Protein AF-A0A1Y1KPM8-F1 (afdb_monomer_lite)

Radius of gyration: 23.22 Å; chains: 1; bounding box: 54×60×50 Å

Foldseek 3Di:
DCCVPPVCVVVVVVVVLADPFDKDAPDADPPGPDDDDDGPDDDPRIDTDPDPVSVVVVVLVVVVVVQVVCVVVPDDDPDPDPPPPPPPDDPDDDDDPPDDDDPDDPDPPPPPPPPDDPDD

Organism: Photinus pyralis (NCBI:txid7054)

Structure (mmCIF, N/CA/C/O backbone):
data_AF-A0A1Y1KPM8-F1
#
_entry.id   AF-A0A1Y1KPM8-F1
#
loop_
_atom_site.group_PDB
_atom_site.id
_atom_site.type_symbol
_atom_site.label_atom_id
_atom_site.label_alt_id
_atom_site.label_comp_id
_atom_site.label_asym_id
_atom_site.label_entity_id
_atom_site.label_seq_id
_atom_site.pdbx_PDB_ins_code
_atom_site.Cartn_x
_atom_site.Cartn_y
_atom_site.Cartn_z
_atom_site.occupancy
_atom_site.B_iso_or_equiv
_atom_site.auth_seq_id
_atom_site.auth_comp_id
_atom_site.auth_asym_id
_atom_site.auth_atom_id
_atom_site.pdbx_PDB_model_num
ATOM 1 N N . VAL A 1 1 ? 7.559 4.311 -16.215 1.00 74.38 1 VAL A N 1
ATOM 2 C CA . VAL A 1 1 ? 8.687 5.283 -16.269 1.00 74.38 1 VAL A CA 1
ATOM 3 C C . VAL A 1 1 ? 10.036 4.584 -16.115 1.00 74.38 1 VAL A C 1
ATOM 5 O O . VAL A 1 1 ? 10.891 4.799 -16.959 1.00 74.38 1 VAL A O 1
ATOM 8 N N . PHE A 1 2 ? 10.221 3.709 -15.119 1.00 78.00 2 PHE A N 1
ATOM 9 C CA . PHE A 1 2 ? 11.509 3.037 -14.866 1.00 78.00 2 PHE A CA 1
ATOM 10 C C . PHE A 1 2 ? 11.822 1.824 -15.761 1.00 78.00 2 PHE A C 1
ATOM 12 O O . PHE A 1 2 ? 12.984 1.463 -15.903 1.00 78.00 2 PHE A O 1
ATOM 19 N N . GLU A 1 3 ? 10.826 1.251 -16.442 1.00 74.31 3 GLU A N 1
ATOM 20 C CA . GLU A 1 3 ? 11.0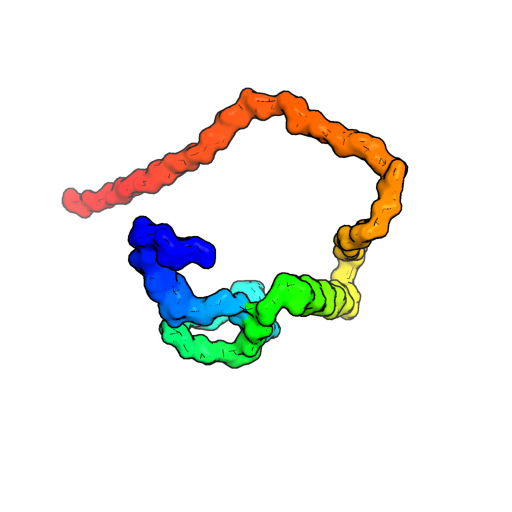24 0.163 -17.421 1.00 74.31 3 GLU A CA 1
ATOM 21 C C . GLU A 1 3 ? 11.924 0.553 -18.607 1.00 74.31 3 GLU A C 1
ATOM 23 O O . GLU A 1 3 ? 12.526 -0.302 -19.254 1.00 74.31 3 GLU A O 1
ATOM 28 N N . ALA A 1 4 ? 12.034 1.855 -18.892 1.00 81.88 4 ALA A N 1
ATOM 29 C CA . ALA A 1 4 ? 12.880 2.375 -19.960 1.00 81.88 4 ALA A CA 1
ATOM 30 C C . ALA A 1 4 ? 14.382 2.366 -19.608 1.00 81.88 4 ALA A C 1
ATOM 32 O O . ALA A 1 4 ? 15.207 2.571 -20.498 1.00 81.88 4 ALA A O 1
ATOM 33 N N . CYS A 1 5 ? 14.746 2.134 -18.340 1.00 87.88 5 CYS A N 1
ATOM 34 C CA . CYS A 1 5 ? 16.132 2.083 -17.878 1.00 87.88 5 CYS A CA 1
ATOM 35 C C . CYS A 1 5 ? 16.663 0.643 -17.952 1.00 87.88 5 CYS A C 1
ATOM 37 O O . CYS A 1 5 ? 16.256 -0.203 -17.148 1.00 87.88 5 CYS A O 1
ATOM 39 N N . PRO A 1 6 ? 17.575 0.325 -18.887 1.00 86.56 6 PRO A N 1
ATOM 40 C CA . PRO A 1 6 ? 18.027 -1.043 -19.090 1.00 86.56 6 PRO A CA 1
ATOM 41 C C . PRO A 1 6 ? 18.780 -1.633 -17.893 1.00 86.56 6 PRO A C 1
ATOM 43 O O . PRO A 1 6 ? 18.755 -2.852 -17.732 1.00 86.56 6 PRO A O 1
ATOM 46 N N . GLU A 1 7 ? 19.396 -0.792 -17.064 1.00 93.00 7 GLU A N 1
ATOM 47 C CA . GLU A 1 7 ? 20.129 -1.153 -15.847 1.00 93.00 7 GLU A CA 1
ATOM 48 C C . GLU A 1 7 ? 19.206 -1.656 -14.732 1.00 93.00 7 GLU A C 1
ATOM 50 O O . GLU A 1 7 ? 19.613 -2.489 -13.928 1.00 93.00 7 GLU A O 1
ATOM 55 N N . LEU A 1 8 ? 17.962 -1.170 -14.689 1.00 90.50 8 LEU A N 1
ATOM 56 C CA . LEU A 1 8 ? 17.002 -1.506 -13.634 1.00 90.50 8 LEU A CA 1
ATOM 57 C C . LEU A 1 8 ? 16.123 -2.709 -13.994 1.00 90.50 8 LEU A C 1
ATOM 59 O O . LEU A 1 8 ? 15.492 -3.283 -13.108 1.00 90.50 8 LEU A O 1
ATOM 63 N N . ARG A 1 9 ? 16.112 -3.129 -15.267 1.00 86.38 9 ARG A N 1
ATOM 64 C CA . ARG A 1 9 ? 15.282 -4.245 -15.755 1.00 86.38 9 ARG A CA 1
ATOM 65 C C . ARG A 1 9 ? 15.377 -5.515 -14.901 1.00 86.38 9 ARG A C 1
ATOM 67 O O . ARG A 1 9 ? 14.323 -5.977 -14.489 1.00 86.38 9 ARG A O 1
ATOM 74 N N . PRO A 1 10 ? 16.569 -6.021 -14.515 1.00 91.12 10 PRO A N 1
ATOM 75 C CA . PRO A 1 10 ? 16.645 -7.255 -13.729 1.00 91.12 10 PRO A CA 1
ATOM 76 C C . PRO A 1 10 ? 15.934 -7.168 -12.372 1.00 91.12 10 PRO A C 1
ATOM 78 O O . PRO A 1 10 ? 15.429 -8.168 -11.875 1.00 91.12 10 PRO A O 1
ATOM 81 N N . ALA A 1 11 ? 15.900 -5.981 -11.760 1.00 90.81 11 ALA A N 1
ATOM 82 C CA . ALA A 1 11 ? 15.200 -5.768 -10.499 1.00 90.81 11 ALA A CA 1
ATOM 83 C C . ALA A 1 11 ? 13.690 -5.593 -10.712 1.00 90.81 11 ALA A C 1
ATOM 85 O O . ALA A 1 11 ? 12.896 -6.150 -9.958 1.00 90.81 11 ALA A O 1
ATOM 86 N N . PHE A 1 12 ? 13.285 -4.846 -11.744 1.00 89.81 12 PHE A N 1
ATOM 87 C CA . PHE A 1 12 ? 11.870 -4.646 -12.058 1.00 89.81 12 PHE A CA 1
ATOM 88 C C . PHE A 1 12 ? 11.190 -5.925 -12.543 1.00 89.81 12 PHE A C 1
ATOM 90 O O . PHE A 1 12 ? 10.044 -6.142 -12.173 1.00 89.81 12 PHE A O 1
ATOM 97 N N . ASP A 1 13 ? 11.892 -6.801 -13.265 1.00 89.00 13 ASP A N 1
ATOM 98 C CA . ASP A 1 13 ? 11.365 -8.110 -13.663 1.00 89.00 13 ASP A CA 1
ATOM 99 C C . ASP A 1 13 ? 10.918 -8.911 -12.424 1.00 89.00 13 ASP A C 1
ATOM 101 O O . ASP A 1 13 ? 9.815 -9.446 -12.407 1.00 89.00 13 ASP A O 1
ATOM 105 N N . LEU A 1 14 ? 11.709 -8.893 -11.341 1.00 90.19 14 LEU A N 1
ATOM 106 C CA . LEU A 1 14 ? 11.365 -9.546 -10.068 1.00 90.19 14 LEU A CA 1
ATOM 107 C C . LEU A 1 14 ? 10.226 -8.845 -9.310 1.00 90.19 14 LEU A C 1
ATOM 109 O O . LEU A 1 14 ? 9.452 -9.495 -8.609 1.00 90.19 14 LEU A O 1
ATOM 113 N N . LEU A 1 15 ? 10.137 -7.515 -9.389 1.00 88.69 15 LEU A N 1
ATOM 114 C CA . LEU A 1 15 ? 9.073 -6.758 -8.720 1.00 88.69 15 LEU A CA 1
ATOM 115 C C . LEU A 1 15 ? 7.722 -6.945 -9.418 1.00 88.69 15 LEU A C 1
ATOM 117 O O . LEU A 1 15 ? 6.708 -7.057 -8.737 1.00 88.69 15 LEU A O 1
ATOM 121 N N . LEU A 1 16 ? 7.719 -7.020 -10.750 1.00 87.44 16 LEU A N 1
ATOM 122 C CA . LEU A 1 16 ? 6.522 -7.176 -11.579 1.00 87.44 16 LEU A CA 1
ATOM 123 C C . LEU A 1 16 ? 5.957 -8.607 -11.578 1.00 87.44 16 LEU A C 1
ATOM 125 O O . LEU A 1 16 ? 4.849 -8.823 -12.059 1.00 87.44 16 LEU A O 1
ATOM 129 N N . GLU A 1 17 ? 6.671 -9.585 -11.008 1.00 89.31 17 GLU A N 1
ATOM 130 C CA . GLU A 1 17 ? 6.100 -10.901 -10.672 1.00 89.31 17 GLU A CA 1
ATOM 131 C C . GLU A 1 17 ? 5.048 -10.821 -9.550 1.00 89.31 17 GLU A C 1
ATOM 133 O O . GLU A 1 17 ? 4.258 -11.753 -9.370 1.00 89.31 17 GLU A O 1
ATOM 138 N N . ARG A 1 18 ? 5.056 -9.727 -8.777 1.00 88.81 18 ARG A N 1
ATOM 139 C CA . ARG A 1 18 ? 4.123 -9.447 -7.682 1.00 88.81 18 ARG A CA 1
ATOM 140 C C . ARG A 1 18 ? 3.037 -8.470 -8.146 1.00 88.81 18 ARG A C 1
ATOM 142 O O . ARG A 1 18 ? 3.243 -7.754 -9.124 1.00 88.81 18 ARG A O 1
ATOM 149 N N . PRO A 1 19 ? 1.900 -8.394 -7.431 1.00 89.50 19 PRO A N 1
ATOM 150 C CA . PRO A 1 19 ? 0.904 -7.358 -7.673 1.00 89.50 19 PRO A CA 1
ATOM 151 C C . PRO A 1 19 ? 1.531 -5.957 -7.674 1.00 89.50 19 PRO A C 1
ATOM 153 O O . PRO A 1 19 ? 2.333 -5.621 -6.803 1.00 89.50 19 PRO A O 1
ATOM 156 N N . ASP A 1 20 ? 1.144 -5.140 -8.651 1.00 89.88 20 ASP A N 1
ATOM 157 C CA . ASP A 1 20 ? 1.615 -3.764 -8.852 1.00 89.88 20 ASP A CA 1
ATOM 158 C C . ASP A 1 20 ? 0.909 -2.743 -7.942 1.00 89.88 20 ASP A C 1
ATOM 160 O O . ASP A 1 20 ? 1.311 -1.579 -7.865 1.00 89.88 20 ASP A O 1
ATOM 164 N N . LYS A 1 21 ? -0.130 -3.189 -7.229 1.00 92.75 21 LYS A N 1
ATOM 165 C CA . LYS A 1 21 ? -0.894 -2.411 -6.254 1.00 92.75 21 LYS A CA 1
ATOM 166 C C . LYS A 1 21 ? -0.626 -2.875 -4.831 1.00 92.75 21 LYS A C 1
ATOM 168 O O . LYS A 1 21 ? -0.267 -4.023 -4.572 1.00 92.75 21 LYS A O 1
ATOM 173 N N . LEU A 1 22 ? -0.852 -1.964 -3.889 1.00 93.88 22 LEU A N 1
ATOM 174 C CA . LEU A 1 22 ? -0.741 -2.255 -2.468 1.00 93.88 22 LEU A CA 1
ATOM 175 C C . LEU A 1 22 ? -1.877 -3.196 -2.034 1.00 93.88 22 LEU A C 1
ATOM 177 O O . LEU A 1 22 ? -3.052 -2.836 -2.099 1.00 93.88 22 LEU A O 1
ATOM 181 N N . MET A 1 23 ? -1.499 -4.377 -1.548 1.00 92.12 23 MET A N 1
ATOM 182 C CA . MET A 1 23 ? -2.405 -5.369 -0.971 1.00 92.12 23 MET A CA 1
ATOM 183 C C . MET A 1 23 ? -2.345 -5.273 0.558 1.00 92.12 23 MET A C 1
ATOM 185 O O . MET A 1 23 ? -1.278 -5.458 1.148 1.00 92.12 23 MET A O 1
ATOM 189 N N . LEU A 1 24 ? -3.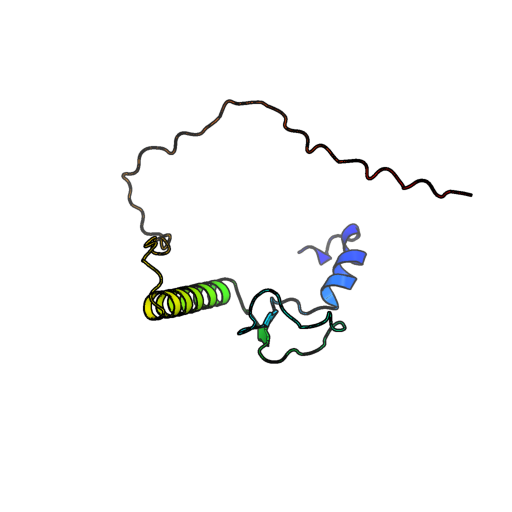466 -4.959 1.210 1.00 91.94 24 LEU A N 1
ATOM 190 C CA . LEU A 1 24 ? -3.552 -4.821 2.666 1.00 91.94 24 LEU A CA 1
ATOM 191 C C . LEU A 1 24 ? -4.408 -5.927 3.270 1.00 91.94 24 LEU A C 1
ATOM 193 O O . LEU A 1 24 ? -5.562 -6.096 2.895 1.00 91.94 24 LEU A O 1
ATOM 197 N N . VAL A 1 25 ? -3.866 -6.635 4.259 1.00 90.94 25 VAL A N 1
ATOM 198 C CA . VAL A 1 25 ? -4.643 -7.587 5.061 1.00 90.94 25 VAL A CA 1
ATOM 199 C C . VAL A 1 25 ? -5.241 -6.844 6.248 1.00 90.94 25 VAL A C 1
ATOM 201 O O . VAL A 1 25 ? -4.526 -6.252 7.058 1.00 90.94 25 VAL A O 1
ATOM 204 N N . THR A 1 26 ? -6.566 -6.840 6.329 1.00 88.75 26 THR A N 1
ATOM 205 C CA . THR A 1 26 ? -7.309 -6.090 7.347 1.00 88.75 26 THR A CA 1
ATOM 206 C C . THR A 1 26 ? -7.706 -6.998 8.515 1.00 88.75 26 THR A C 1
ATOM 208 O O . THR A 1 26 ? -7.957 -8.186 8.338 1.00 88.75 26 THR A O 1
ATOM 211 N N . GLY A 1 27 ? -7.743 -6.456 9.737 1.00 84.00 27 GLY A N 1
ATOM 212 C CA . GLY A 1 27 ? -8.208 -7.194 10.923 1.00 84.00 27 GLY A CA 1
ATOM 213 C C . GLY A 1 27 ? -7.160 -8.037 11.663 1.00 84.00 27 GLY A C 1
ATOM 214 O O . GLY A 1 27 ? -7.477 -8.575 12.723 1.00 84.00 27 GLY A O 1
ATOM 215 N N . GLU A 1 28 ? -5.916 -8.102 11.186 1.00 87.81 28 GLU A N 1
ATOM 216 C CA . GLU A 1 28 ? -4.820 -8.726 11.936 1.00 87.81 28 GLU A CA 1
ATOM 217 C C . GLU A 1 28 ? -4.336 -7.818 13.080 1.00 87.81 28 GLU A C 1
ATOM 219 O O . GLU A 1 28 ? -4.278 -6.590 12.961 1.00 87.81 28 GLU A O 1
ATOM 224 N N . MET A 1 29 ? -3.984 -8.430 14.212 1.00 86.31 29 MET A N 1
ATOM 225 C CA . MET A 1 29 ? -3.290 -7.744 15.300 1.00 86.31 29 MET A CA 1
ATOM 226 C C . MET A 1 29 ? -1.786 -7.909 15.117 1.00 86.31 29 MET A C 1
ATOM 228 O O . MET A 1 29 ? -1.315 -8.951 14.671 1.00 86.31 29 MET A O 1
ATOM 232 N N . TRP A 1 30 ? -1.030 -6.883 15.492 1.00 86.56 30 TRP A N 1
ATOM 233 C CA . TRP A 1 30 ? 0.420 -6.982 15.578 1.00 86.56 30 TRP A CA 1
ATOM 234 C C . TRP A 1 30 ? 0.835 -7.502 16.967 1.00 86.56 30 TRP A C 1
ATOM 236 O O . TRP A 1 30 ? 0.306 -6.999 17.96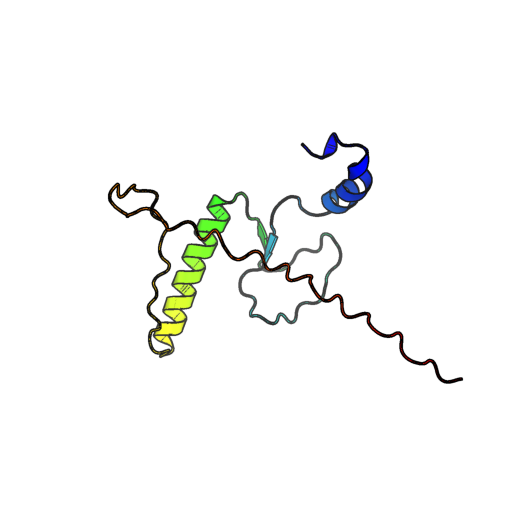3 1.00 86.56 30 TRP A O 1
ATOM 246 N N . PRO A 1 31 ? 1.798 -8.437 17.078 1.00 92.19 31 PRO A N 1
ATOM 247 C CA . PRO A 1 31 ? 2.468 -9.169 15.996 1.00 92.19 31 PRO A CA 1
ATOM 248 C C . PRO A 1 31 ? 1.548 -10.203 15.325 1.00 92.19 31 PRO A C 1
ATOM 250 O O . PRO A 1 31 ? 0.703 -10.796 15.990 1.00 92.19 31 PRO A O 1
ATOM 253 N N . THR A 1 32 ? 1.733 -10.429 14.019 1.00 89.25 32 THR A N 1
ATOM 254 C CA . THR A 1 32 ? 0.957 -11.432 13.264 1.00 89.25 32 THR A CA 1
ATOM 255 C C . THR A 1 32 ? 1.514 -12.845 13.469 1.00 89.25 32 THR A C 1
ATOM 257 O O . THR A 1 32 ? 2.718 -13.030 13.654 1.00 89.25 32 THR A O 1
ATOM 260 N N . GLU A 1 33 ? 0.640 -13.850 13.412 1.00 89.44 33 GLU A N 1
ATOM 261 C CA . GLU A 1 33 ? 1.003 -15.277 13.449 1.00 89.44 33 GLU A CA 1
ATOM 262 C C . GLU A 1 33 ? 1.135 -15.883 12.038 1.00 89.44 33 GLU A C 1
ATOM 264 O O . GLU A 1 33 ? 1.499 -17.052 11.882 1.00 89.44 33 GLU A O 1
ATOM 269 N N . ARG A 1 34 ? 0.833 -15.104 10.990 1.00 85.12 34 ARG A N 1
ATOM 270 C CA . ARG A 1 34 ? 0.818 -15.582 9.606 1.00 85.12 34 ARG A CA 1
ATOM 271 C C . ARG A 1 34 ? 2.245 -15.844 9.090 1.00 85.12 34 ARG A C 1
ATOM 273 O O . ARG A 1 34 ? 3.093 -14.955 9.177 1.00 85.12 34 ARG A O 1
ATOM 280 N N . PRO A 1 35 ? 2.528 -17.025 8.506 1.00 88.06 35 PRO A N 1
ATOM 281 C CA . PRO A 1 35 ? 3.828 -17.304 7.903 1.00 88.06 35 PRO A CA 1
ATOM 282 C C . PRO A 1 35 ? 4.020 -16.533 6.589 1.00 88.06 35 PRO A C 1
ATOM 284 O O . PRO A 1 35 ? 3.054 -16.138 5.933 1.00 88.06 35 PRO A O 1
ATOM 287 N N . ASN A 1 36 ? 5.277 -16.383 6.161 1.00 85.88 36 ASN A N 1
ATOM 288 C CA . ASN A 1 36 ? 5.582 -15.914 4.810 1.00 85.88 36 ASN A CA 1
ATOM 289 C C . ASN A 1 36 ? 5.063 -16.938 3.797 1.00 85.88 36 ASN A C 1
ATOM 291 O O . ASN A 1 36 ? 5.493 -18.092 3.797 1.00 85.88 36 ASN A O 1
ATOM 295 N N . LEU A 1 37 ? 4.128 -16.508 2.959 1.00 82.81 37 LEU A N 1
ATOM 296 C CA . LEU A 1 37 ? 3.545 -17.335 1.913 1.00 82.81 37 LEU A CA 1
ATOM 297 C C . LEU A 1 37 ? 4.316 -17.159 0.597 1.00 82.81 37 LEU A C 1
ATOM 299 O O . LEU A 1 37 ? 5.070 -16.199 0.425 1.00 82.81 37 LEU A O 1
ATOM 303 N N . GLU A 1 38 ? 4.118 -18.087 -0.338 1.00 77.88 38 GLU A N 1
ATOM 304 C CA . GLU A 1 38 ? 4.689 -17.982 -1.682 1.00 77.88 38 GLU A CA 1
ATOM 305 C C . GLU A 1 38 ? 4.096 -16.802 -2.467 1.00 77.88 38 GLU A C 1
ATOM 307 O O . GLU A 1 38 ? 2.993 -16.316 -2.187 1.00 77.88 38 GLU A O 1
ATOM 312 N N . VAL A 1 39 ? 4.848 -16.347 -3.470 1.00 68.44 39 VAL A N 1
ATOM 313 C CA . VAL A 1 39 ? 4.446 -15.262 -4.370 1.00 68.44 39 VAL A CA 1
ATOM 314 C C . VAL A 1 39 ? 3.113 -15.629 -5.039 1.00 68.44 39 VAL A C 1
ATOM 316 O O . VAL A 1 39 ? 2.981 -16.724 -5.580 1.00 68.44 39 VAL A O 1
ATOM 319 N N . ASN A 1 40 ? 2.135 -14.714 -5.004 1.00 69.62 40 ASN A N 1
ATOM 320 C CA . ASN A 1 40 ? 0.767 -14.867 -5.542 1.00 69.62 40 ASN A CA 1
ATOM 321 C C . ASN A 1 40 ? -0.202 -15.761 -4.745 1.00 69.62 40 ASN A C 1
ATOM 323 O O . ASN A 1 40 ? -1.243 -16.167 -5.263 1.00 69.62 40 ASN A O 1
ATOM 327 N N . SER A 1 41 ? 0.094 -16.052 -3.481 1.00 79.88 41 SER A N 1
ATOM 328 C CA . SER A 1 41 ? -0.891 -16.654 -2.577 1.00 79.88 41 SER A CA 1
ATOM 329 C C . SER A 1 41 ? -1.916 -15.617 -2.102 1.00 79.88 41 SER A C 1
ATOM 331 O O . SER A 1 41 ? -1.558 -14.536 -1.646 1.00 79.88 41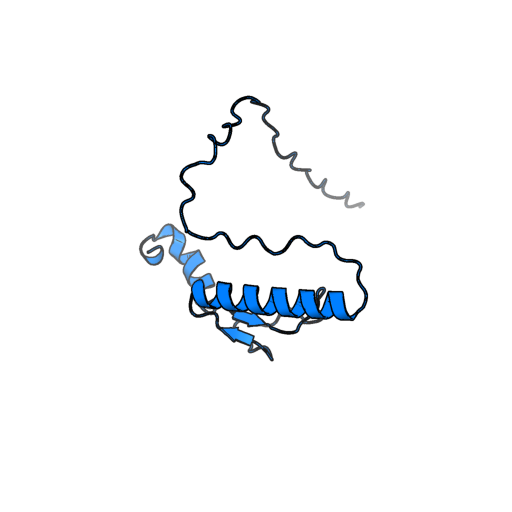 SER A O 1
ATOM 333 N N . THR A 1 42 ? -3.202 -15.952 -2.200 1.00 76.94 42 THR A N 1
ATOM 334 C CA . THR A 1 42 ? -4.292 -15.102 -1.703 1.00 76.94 42 THR A CA 1
ATOM 335 C C . THR A 1 42 ? -4.418 -15.238 -0.192 1.00 76.94 42 THR A C 1
ATOM 337 O O . THR A 1 42 ? -4.486 -16.364 0.315 1.00 76.94 42 THR A O 1
ATOM 340 N N . VAL A 1 43 ? -4.508 -14.116 0.519 1.00 83.75 43 VAL A N 1
ATOM 341 C CA . VAL A 1 43 ? -4.733 -14.093 1.971 1.00 83.75 43 VAL A CA 1
ATOM 342 C C . VAL A 1 43 ? -6.186 -13.722 2.260 1.00 83.75 43 VAL A C 1
ATOM 344 O O . VAL A 1 43 ? -6.786 -12.897 1.575 1.00 83.75 43 VAL A O 1
ATOM 347 N N . GLU A 1 44 ? -6.786 -14.351 3.267 1.00 83.12 44 GLU A N 1
ATOM 348 C CA . GLU A 1 44 ? -8.133 -13.981 3.701 1.00 83.12 44 GLU A CA 1
ATOM 349 C C . GLU A 1 44 ? -8.135 -12.557 4.281 1.00 83.12 44 GLU A C 1
ATOM 351 O O . GLU A 1 44 ? -7.258 -12.198 5.062 1.00 83.12 44 GLU A O 1
ATOM 356 N N . GLY A 1 45 ? -9.113 -11.734 3.892 1.00 83.75 45 GLY A N 1
ATOM 357 C CA . GLY A 1 45 ? -9.190 -10.335 4.334 1.00 83.75 45 GLY A CA 1
ATOM 358 C C . GLY A 1 45 ? -8.239 -9.379 3.603 1.00 83.75 45 GLY A C 1
ATOM 359 O O . GLY A 1 45 ? -8.036 -8.254 4.067 1.00 83.75 45 GLY A O 1
ATOM 360 N N . GLU A 1 46 ? -7.669 -9.817 2.479 1.00 88.69 46 GLU A N 1
ATOM 361 C CA . GLU A 1 46 ? -6.854 -8.997 1.587 1.00 88.69 46 GLU A CA 1
ATOM 362 C C . GLU A 1 46 ? -7.716 -8.001 0.789 1.00 88.69 46 GLU A C 1
ATOM 364 O O . GLU A 1 46 ? -8.698 -8.365 0.137 1.00 88.69 46 GLU A O 1
ATOM 369 N N . VAL A 1 47 ? -7.338 -6.724 0.844 1.00 91.19 47 VAL A N 1
ATOM 370 C CA . VAL A 1 47 ? -7.996 -5.602 0.171 1.00 91.19 47 VAL A CA 1
ATOM 371 C C . VAL A 1 47 ? -6.984 -4.891 -0.721 1.00 91.19 47 VAL A C 1
ATOM 373 O O . VAL A 1 47 ? -5.889 -4.537 -0.280 1.00 91.19 47 VAL A O 1
ATOM 376 N N . VAL A 1 48 ? -7.365 -4.663 -1.978 1.00 93.62 48 VAL A N 1
ATOM 377 C CA . VAL A 1 48 ? -6.544 -3.941 -2.956 1.00 93.62 48 VAL A CA 1
ATOM 378 C C . VAL A 1 48 ? -6.764 -2.440 -2.801 1.00 93.62 48 VAL A C 1
ATOM 380 O O . VAL A 1 48 ? -7.887 -1.949 -2.938 1.00 93.62 48 VAL A O 1
ATOM 383 N N . MET A 1 49 ? -5.688 -1.699 -2.560 1.00 94.94 49 MET A N 1
ATOM 384 C CA . MET A 1 49 ? -5.723 -0.240 -2.520 1.00 94.94 49 MET A CA 1
ATOM 385 C C . MET A 1 49 ? -5.470 0.316 -3.923 1.00 94.94 49 MET A C 1
ATOM 387 O O . MET A 1 49 ? -4.355 0.287 -4.438 1.00 94.94 49 MET A O 1
ATOM 391 N N . GLU A 1 50 ? -6.542 0.804 -4.549 1.00 93.69 50 GLU A N 1
ATOM 392 C CA . GLU A 1 50 ? -6.545 1.319 -5.926 1.00 93.69 50 GLU A CA 1
ATOM 393 C C . GLU A 1 50 ? -5.695 2.584 -6.117 1.00 93.69 50 GLU A C 1
ATOM 395 O O . GLU A 1 50 ? -5.058 2.757 -7.155 1.00 93.69 50 GLU A O 1
ATOM 400 N N . ASN A 1 51 ? -5.691 3.483 -5.133 1.00 94.31 51 ASN A N 1
ATOM 401 C CA . ASN A 1 51 ? -4.984 4.759 -5.177 1.00 94.31 51 ASN A CA 1
ATOM 402 C C . ASN A 1 51 ? -4.742 5.312 -3.759 1.00 94.31 51 ASN A C 1
ATOM 404 O O . ASN A 1 51 ? -5.221 4.768 -2.763 1.00 94.31 51 ASN A O 1
ATOM 408 N N . VAL A 1 52 ? -3.968 6.400 -3.671 1.00 94.81 52 VAL A N 1
ATOM 409 C CA . VAL A 1 52 ? -3.591 7.030 -2.391 1.00 94.81 52 VAL A CA 1
ATOM 410 C C . VAL A 1 52 ? -4.807 7.597 -1.657 1.00 94.81 52 VAL A C 1
ATOM 412 O O . VAL A 1 52 ? -4.865 7.529 -0.434 1.00 94.81 52 VAL A O 1
ATOM 415 N N . GLU A 1 53 ? -5.800 8.103 -2.389 1.00 95.62 53 GLU A N 1
ATOM 416 C CA . GLU A 1 53 ? -7.041 8.607 -1.797 1.00 95.62 53 GLU A CA 1
ATOM 417 C C . GLU A 1 53 ? -7.816 7.494 -1.079 1.00 95.62 53 GLU A C 1
ATOM 419 O O . GLU A 1 53 ? -8.191 7.663 0.081 1.00 95.62 53 GLU A O 1
ATOM 424 N N . HIS A 1 54 ? -7.978 6.329 -1.718 1.00 95.06 54 HIS A N 1
ATOM 425 C CA . HIS A 1 54 ? -8.608 5.165 -1.094 1.00 95.06 54 HIS A CA 1
ATOM 426 C C . HIS A 1 54 ? -7.845 4.726 0.166 1.00 95.06 54 HIS A C 1
ATOM 428 O O . HIS A 1 54 ? -8.458 4.467 1.201 1.00 95.06 54 HIS A O 1
ATOM 434 N N . LEU A 1 55 ? -6.508 4.722 0.121 1.00 95.19 55 LEU A N 1
ATOM 435 C CA . LEU A 1 55 ? -5.692 4.420 1.297 1.00 95.19 55 LEU A CA 1
ATOM 436 C C . LEU A 1 55 ? -5.909 5.437 2.431 1.00 95.19 55 LEU A C 1
ATOM 438 O O . LEU A 1 55 ? -6.040 5.043 3.588 1.00 95.19 55 LEU A O 1
ATOM 442 N N . GLY A 1 56 ? -5.968 6.731 2.109 1.00 94.56 56 GLY A N 1
ATOM 443 C CA . GLY A 1 56 ? -6.201 7.798 3.082 1.00 94.56 56 GLY A CA 1
ATOM 444 C C . GLY A 1 56 ? -7.564 7.680 3.765 1.00 94.56 56 GLY A C 1
ATOM 445 O O . GLY A 1 56 ? -7.634 7.711 4.994 1.00 94.56 56 GLY A O 1
ATOM 446 N N . GLN A 1 57 ? -8.627 7.464 2.983 1.00 94.56 57 GLN A N 1
ATOM 447 C CA . GLN A 1 57 ? -9.980 7.228 3.502 1.00 94.56 57 GLN A CA 1
ATOM 448 C C . GLN A 1 57 ? -10.004 6.016 4.440 1.00 94.56 57 GLN A C 1
ATOM 450 O O . GLN A 1 57 ? -10.472 6.120 5.574 1.00 94.56 57 GLN A O 1
ATOM 455 N N . TYR A 1 58 ? -9.404 4.900 4.015 1.00 93.75 58 TYR A N 1
ATOM 456 C CA . TYR A 1 58 ? -9.335 3.681 4.816 1.00 93.75 58 TYR A CA 1
ATOM 457 C C . TYR A 1 58 ? -8.602 3.894 6.151 1.00 93.75 58 TYR A C 1
ATOM 459 O O . TYR A 1 58 ? -9.095 3.502 7.210 1.00 93.75 58 TYR A O 1
ATOM 467 N N . VAL A 1 59 ? -7.432 4.541 6.135 1.00 93.69 59 VAL A N 1
ATOM 468 C CA . VAL A 1 59 ? -6.648 4.805 7.353 1.00 93.69 59 VAL A CA 1
ATOM 469 C C . VAL A 1 59 ? -7.395 5.740 8.302 1.00 93.69 59 VAL A C 1
ATOM 471 O O . VAL A 1 59 ? -7.398 5.497 9.511 1.00 93.69 59 VAL A O 1
ATOM 474 N N . PHE A 1 60 ? -8.052 6.776 7.780 1.00 94.38 60 PHE A N 1
ATOM 475 C CA . PHE A 1 60 ? -8.842 7.709 8.581 1.00 94.38 60 PHE A CA 1
ATOM 476 C C . PHE A 1 60 ? -10.002 7.002 9.295 1.00 94.38 60 PHE A C 1
ATOM 478 O O . PHE A 1 60 ? -10.117 7.079 10.522 1.00 94.38 60 PHE A O 1
ATOM 485 N N . GLU A 1 61 ? -10.817 6.249 8.555 1.00 93.31 61 GLU A N 1
ATOM 486 C CA . GLU A 1 61 ? -11.949 5.494 9.105 1.00 93.31 61 GLU A CA 1
ATOM 487 C C . GLU A 1 61 ? -11.499 4.466 10.152 1.00 93.31 61 GLU A C 1
ATOM 489 O O . GLU A 1 61 ? -12.072 4.379 11.245 1.00 93.31 61 GLU A O 1
ATOM 494 N N . MET A 1 62 ? -10.430 3.720 9.861 1.00 90.69 62 MET A N 1
ATOM 495 C CA . MET A 1 62 ? -9.892 2.717 10.778 1.00 90.69 62 MET A CA 1
ATOM 496 C C . MET A 1 62 ? -9.308 3.341 12.044 1.00 90.69 62 MET A C 1
ATOM 498 O O . MET A 1 62 ? -9.505 2.799 13.131 1.00 90.69 62 MET A O 1
ATOM 502 N N . THR A 1 6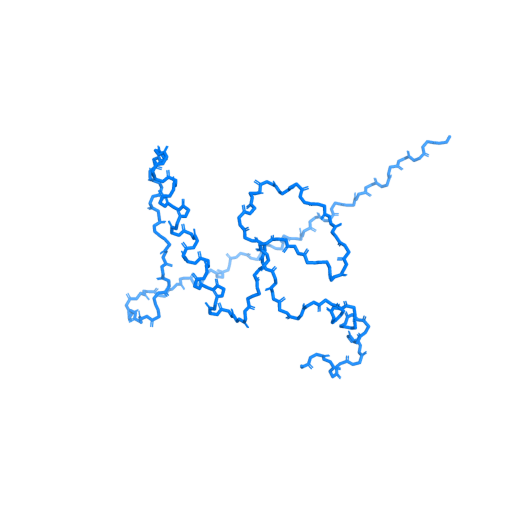3 ? -8.622 4.478 11.937 1.00 90.75 63 THR A N 1
ATOM 503 C CA . THR A 1 63 ? -8.037 5.172 13.093 1.00 90.75 63 THR A CA 1
ATOM 504 C C . THR A 1 63 ? -9.126 5.674 14.031 1.00 90.75 63 THR A C 1
ATOM 506 O O . THR A 1 63 ? -9.055 5.418 15.233 1.00 90.75 63 THR A O 1
ATOM 509 N N . ASN A 1 64 ? -10.175 6.295 13.489 1.00 91.94 64 ASN A N 1
ATOM 510 C CA . ASN A 1 64 ? -11.317 6.748 14.283 1.00 91.94 64 ASN A CA 1
ATOM 511 C C . ASN A 1 64 ? -12.019 5.569 14.963 1.00 91.94 64 ASN A C 1
ATOM 513 O O . ASN A 1 64 ? -12.233 5.588 16.174 1.00 91.94 64 ASN A O 1
ATOM 517 N N . THR A 1 65 ? -12.264 4.487 14.221 1.00 89.56 65 THR A N 1
ATOM 518 C CA . THR A 1 65 ? -12.868 3.264 14.769 1.00 89.56 65 THR A CA 1
ATOM 519 C C . THR A 1 65 ? -12.028 2.681 15.912 1.00 89.56 65 THR A C 1
ATOM 521 O O . THR A 1 65 ? -12.560 2.258 16.941 1.00 89.56 65 THR A O 1
ATOM 524 N N . ARG A 1 66 ? -10.696 2.654 15.772 1.00 87.00 66 ARG A N 1
ATOM 525 C CA . ARG A 1 66 ? -9.784 2.176 16.824 1.00 87.00 66 ARG A CA 1
ATOM 526 C C . ARG A 1 66 ? -9.757 3.108 18.033 1.00 87.00 66 ARG A C 1
ATOM 528 O O . ARG A 1 66 ? -9.715 2.614 19.160 1.00 87.00 66 ARG A O 1
ATOM 535 N N . LEU A 1 67 ? -9.813 4.419 17.816 1.00 89.25 67 LEU A N 1
ATOM 536 C CA . LEU A 1 67 ? -9.860 5.417 18.880 1.00 89.25 67 LEU A CA 1
ATOM 537 C C . LEU A 1 67 ? -11.141 5.273 19.711 1.00 89.25 67 LEU A C 1
ATOM 539 O O . LEU A 1 67 ? -11.071 5.210 20.938 1.00 89.25 67 LEU A O 1
ATOM 543 N N . GLU A 1 68 ? -12.293 5.123 19.058 1.00 88.94 68 GLU A N 1
ATOM 544 C CA . GLU A 1 68 ? -13.578 4.875 19.720 1.00 88.94 68 GLU A CA 1
ATOM 545 C C . GLU A 1 68 ? -13.560 3.577 20.538 1.00 88.94 68 GLU A C 1
ATOM 547 O O . GLU A 1 68 ? -13.985 3.558 21.694 1.00 88.94 68 GLU A O 1
ATOM 552 N N . GLN A 1 69 ? -13.010 2.490 19.982 1.00 86.50 69 GLN A N 1
ATOM 553 C CA . GLN A 1 69 ? -12.858 1.216 20.697 1.00 86.50 69 GLN A CA 1
ATOM 554 C C . GLN A 1 69 ? -11.981 1.346 21.948 1.00 86.50 69 GLN A C 1
ATOM 556 O O . GLN A 1 69 ? -12.264 0.717 22.972 1.00 86.50 69 GLN A O 1
ATOM 561 N N . LEU A 1 70 ? -10.917 2.148 21.875 1.00 86.56 70 LEU A N 1
ATOM 562 C CA . LEU A 1 70 ? -10.011 2.392 22.995 1.00 86.56 70 LEU A CA 1
ATOM 563 C C . LEU A 1 70 ? -10.689 3.223 24.093 1.00 86.56 70 LEU A C 1
ATOM 565 O O . LEU A 1 70 ? -10.613 2.862 25.269 1.00 86.56 70 LEU A O 1
ATOM 569 N N . GLN A 1 71 ? -11.408 4.281 23.706 1.00 85.00 71 GLN A N 1
ATOM 570 C CA . GLN A 1 71 ? -12.191 5.115 24.621 1.00 85.00 71 GLN A CA 1
ATOM 571 C C . GLN A 1 71 ? -13.293 4.299 25.312 1.00 85.00 71 GLN A C 1
ATOM 573 O O . GLN A 1 71 ? -13.446 4.363 26.531 1.00 85.00 71 GLN A O 1
ATOM 578 N N . ALA A 1 72 ? -14.004 3.450 24.564 1.00 83.38 72 ALA A N 1
ATOM 579 C CA . ALA A 1 72 ? -15.045 2.574 25.100 1.00 83.38 72 ALA A CA 1
ATOM 580 C C . ALA A 1 72 ? -14.509 1.526 26.095 1.00 83.38 72 ALA A C 1
ATOM 582 O O . ALA A 1 72 ? -15.235 1.099 26.993 1.00 83.38 72 ALA A O 1
ATOM 583 N N . ARG A 1 73 ? -13.237 1.116 25.971 1.00 77.81 73 ARG A N 1
ATOM 584 C CA . ARG A 1 73 ? -12.559 0.209 26.916 1.00 77.81 73 ARG A CA 1
ATOM 585 C C . ARG A 1 73 ? -11.999 0.902 28.166 1.00 77.81 73 ARG A C 1
ATOM 587 O O . ARG A 1 73 ? -11.418 0.216 29.003 1.00 77.81 73 ARG A O 1
ATOM 594 N N . GLY A 1 74 ? -12.203 2.211 28.329 1.00 62.56 74 GLY A N 1
ATOM 595 C CA . GLY A 1 74 ? -11.798 2.956 29.525 1.00 62.56 74 GLY A CA 1
ATOM 596 C C . GLY A 1 74 ? -10.335 3.404 29.530 1.00 62.56 74 GLY A C 1
ATOM 597 O O . GLY A 1 74 ? -9.790 3.653 30.603 1.00 62.56 74 GLY A O 1
ATOM 598 N N . GLY A 1 75 ? -9.689 3.496 28.362 1.00 59.53 75 GLY A N 1
ATOM 599 C CA . GLY A 1 75 ? -8.392 4.161 28.244 1.00 59.53 75 GLY A CA 1
ATOM 600 C C . GLY A 1 75 ? -8.556 5.663 28.466 1.00 59.53 75 GLY A C 1
ATOM 601 O O . GLY A 1 75 ? -9.278 6.317 27.715 1.00 59.53 75 GLY A O 1
ATOM 602 N N . GLU A 1 76 ? -7.919 6.201 29.506 1.00 51.66 76 GLU A N 1
ATOM 603 C CA . GLU A 1 76 ? -7.881 7.641 29.756 1.00 51.66 76 GLU A CA 1
ATOM 604 C C . GLU A 1 76 ? -7.334 8.376 28.525 1.00 51.66 76 GLU A C 1
ATOM 606 O O . GLU A 1 76 ? -6.324 8.009 27.925 1.00 51.66 76 GLU A O 1
ATOM 611 N N . SER A 1 77 ? -8.087 9.395 28.135 1.00 55.41 77 SER A N 1
ATOM 612 C CA . SER A 1 77 ? -7.969 10.159 26.905 1.00 55.41 77 SER A CA 1
ATOM 613 C C . SER A 1 77 ? -6.612 10.859 26.766 1.00 55.41 77 SER A C 1
ATOM 615 O O . SER A 1 77 ? -6.416 11.944 27.307 1.00 55.41 77 SER A O 1
ATOM 617 N N . ALA A 1 78 ? -5.703 10.301 25.964 1.00 49.47 78 ALA A N 1
ATOM 618 C CA . ALA A 1 78 ? -4.703 11.102 25.261 1.00 49.47 78 ALA A CA 1
ATOM 619 C C . ALA A 1 78 ? -5.370 11.678 24.001 1.00 49.47 78 ALA A C 1
ATOM 621 O O . ALA A 1 78 ? -5.208 11.178 22.893 1.00 49.47 78 ALA A O 1
ATOM 622 N N . THR A 1 79 ? -6.218 12.688 24.196 1.00 49.69 79 THR A N 1
ATOM 623 C CA . THR A 1 79 ? -6.816 13.486 23.120 1.00 49.69 79 THR A CA 1
ATOM 624 C C . THR A 1 79 ? -5.738 14.334 22.461 1.00 49.69 79 THR A C 1
ATOM 626 O O . THR A 1 79 ? -5.551 15.497 22.803 1.00 49.69 79 THR A O 1
ATOM 629 N N . THR A 1 80 ? -5.055 13.758 21.487 1.00 53.09 80 THR A N 1
ATOM 630 C CA . THR A 1 80 ? -4.708 14.478 20.268 1.00 53.09 80 THR A CA 1
ATOM 631 C C . THR A 1 80 ? -5.600 13.889 19.190 1.00 53.09 80 THR A C 1
ATOM 633 O O . THR A 1 80 ? -5.402 12.761 18.742 1.00 53.09 80 THR A O 1
ATOM 636 N N . ALA A 1 81 ? -6.667 14.616 18.845 1.00 56.31 81 ALA A N 1
ATOM 637 C CA . ALA A 1 81 ? -7.378 14.346 17.602 1.00 56.31 81 ALA A CA 1
ATOM 638 C C . ALA A 1 81 ? -6.332 14.304 16.474 1.00 56.31 81 ALA A C 1
ATOM 640 O O . ALA A 1 81 ? -5.386 15.095 16.534 1.00 56.31 81 ALA A O 1
ATOM 641 N N . PRO A 1 82 ? -6.442 13.396 15.490 1.00 52.81 82 PRO A N 1
ATOM 642 C CA . PRO A 1 82 ? -5.593 13.499 14.317 1.00 52.81 82 PRO A CA 1
ATOM 643 C C . PRO A 1 82 ? -5.825 14.894 13.734 1.00 52.81 82 PRO A C 1
ATOM 645 O O . PRO A 1 82 ? -6.953 15.217 13.360 1.00 52.81 82 PRO A O 1
ATOM 648 N N . GLU A 1 83 ? -4.793 15.740 13.745 1.00 48.78 83 GLU A N 1
ATOM 649 C CA . GLU A 1 83 ? -4.832 17.013 13.040 1.00 48.78 83 GLU A CA 1
ATOM 650 C C . GLU A 1 83 ? -5.035 16.668 11.570 1.00 48.78 83 GLU A C 1
ATOM 652 O O . GLU A 1 83 ? -4.134 16.203 10.872 1.00 48.78 83 GLU A O 1
ATOM 657 N N . THR A 1 84 ? -6.277 16.801 11.117 1.00 50.28 84 THR A N 1
ATOM 658 C CA . THR A 1 84 ? -6.582 16.852 9.702 1.00 50.28 84 THR A CA 1
ATOM 659 C C . THR A 1 84 ? -5.792 18.037 9.175 1.00 50.28 84 THR A C 1
ATOM 661 O O . THR A 1 84 ? -6.124 19.173 9.512 1.00 50.28 84 THR A O 1
ATOM 664 N N . ILE A 1 85 ? -4.733 17.783 8.403 1.00 53.53 85 ILE A N 1
ATOM 665 C CA . ILE A 1 85 ? -4.123 18.809 7.558 1.00 53.53 85 ILE A CA 1
ATOM 666 C C . ILE A 1 85 ? -5.249 19.286 6.643 1.00 53.53 85 ILE A C 1
ATOM 668 O O . ILE A 1 85 ? -5.622 18.618 5.682 1.00 53.53 85 ILE A O 1
ATOM 672 N N . SER A 1 86 ? -5.886 20.379 7.045 1.00 41.66 86 SER A N 1
ATOM 673 C CA . SER A 1 86 ? -6.916 21.046 6.275 1.00 41.66 86 SER A CA 1
ATOM 674 C C . SER A 1 86 ? -6.175 21.914 5.269 1.00 41.66 86 SER A C 1
ATOM 676 O O . SER A 1 86 ? -5.454 22.824 5.663 1.00 41.66 86 SER A O 1
ATOM 678 N N . GLU A 1 87 ? -6.331 21.632 3.976 1.00 46.09 87 GLU A N 1
ATOM 679 C CA . GLU A 1 87 ? -5.840 22.459 2.857 1.00 46.09 87 GLU A CA 1
ATOM 680 C C . GLU A 1 87 ? -6.624 23.784 2.725 1.00 46.09 87 GLU A C 1
ATOM 682 O O . GLU A 1 87 ? -6.886 24.270 1.631 1.00 46.09 87 GLU A O 1
ATOM 687 N N . GLU A 1 88 ? -7.027 24.391 3.837 1.00 38.28 88 GLU A N 1
ATOM 688 C CA . GLU A 1 88 ? -7.644 25.713 3.839 1.00 38.28 88 GLU A CA 1
ATOM 689 C C . GLU A 1 88 ? -6.637 26.661 4.481 1.00 38.28 88 GLU A C 1
ATOM 691 O O . GLU A 1 88 ? -6.373 26.601 5.680 1.00 38.28 88 GLU A O 1
ATOM 696 N N . ALA A 1 89 ? -6.013 27.461 3.620 1.00 49.09 89 ALA A N 1
ATOM 697 C CA . ALA A 1 89 ? -4.989 28.431 3.948 1.00 49.09 89 ALA A CA 1
ATOM 698 C C . ALA A 1 89 ? -5.432 29.361 5.086 1.00 49.09 89 ALA A C 1
ATOM 700 O O . ALA A 1 89 ? -6.367 30.145 4.918 1.00 49.09 89 ALA A O 1
ATOM 701 N N . ASP A 1 90 ? -4.711 29.313 6.205 1.00 35.88 90 ASP A N 1
ATOM 702 C CA . ASP A 1 90 ? -4.699 30.397 7.181 1.00 35.88 90 ASP A CA 1
ATOM 703 C C . ASP A 1 90 ? -3.447 31.243 6.899 1.00 35.88 90 ASP A C 1
ATOM 705 O O . ASP A 1 90 ? -2.311 30.815 7.105 1.00 35.88 90 ASP A O 1
ATOM 709 N N . GLU A 1 91 ? -3.653 32.425 6.316 1.00 45.53 91 GLU A N 1
ATOM 710 C CA . GLU A 1 91 ? -2.614 33.369 5.870 1.00 45.53 91 GLU A CA 1
ATOM 711 C C . GLU A 1 91 ? -1.901 34.106 7.027 1.00 45.53 91 GLU A C 1
ATOM 713 O O . GLU A 1 91 ? -1.300 35.153 6.802 1.00 45.53 91 GLU A O 1
ATOM 718 N N . ASP A 1 92 ? -1.924 33.589 8.259 1.00 46.75 92 ASP A N 1
ATOM 719 C CA . ASP A 1 92 ? -1.422 34.315 9.438 1.00 46.75 92 ASP A CA 1
ATOM 720 C C . ASP A 1 92 ? -0.633 33.447 10.441 1.00 46.75 92 ASP A C 1
ATOM 722 O O . ASP A 1 92 ? -0.630 33.715 11.646 1.00 46.75 92 ASP A O 1
ATOM 726 N N . GLU A 1 93 ? 0.118 32.444 9.969 1.00 41.44 93 GLU A N 1
ATOM 727 C CA . GLU A 1 93 ? 1.109 31.764 10.813 1.00 41.44 93 GLU A CA 1
ATOM 728 C C . GLU A 1 93 ? 2.547 32.180 10.462 1.00 41.44 93 GLU A C 1
ATOM 730 O O . GLU A 1 93 ? 3.036 32.038 9.339 1.00 41.44 93 GLU A O 1
ATOM 735 N N . ALA A 1 94 ? 3.206 32.778 11.458 1.00 40.41 94 ALA A N 1
ATOM 736 C CA . ALA A 1 94 ? 4.569 33.286 11.411 1.00 40.41 94 ALA A CA 1
ATOM 737 C C . ALA A 1 94 ? 5.556 32.247 10.836 1.00 40.41 94 ALA A C 1
ATOM 739 O O . ALA A 1 94 ? 5.396 31.051 11.079 1.00 40.41 94 ALA A O 1
ATOM 740 N N . PRO A 1 95 ? 6.603 32.685 10.105 1.00 38.12 95 PRO A N 1
ATOM 741 C CA . PRO A 1 95 ? 7.502 31.783 9.399 1.00 38.12 95 PRO A CA 1
ATOM 742 C C . PRO A 1 95 ? 8.079 30.743 10.355 1.00 38.12 95 PRO A C 1
ATOM 744 O O . PRO A 1 95 ? 8.732 31.098 11.340 1.00 38.12 95 PRO A O 1
ATOM 747 N N . ALA A 1 96 ? 7.855 29.468 10.021 1.00 42.06 96 ALA A N 1
ATOM 748 C CA . ALA A 1 96 ? 8.573 28.345 10.592 1.00 42.06 96 ALA A CA 1
ATOM 749 C C . ALA A 1 96 ? 10.062 28.698 10.576 1.00 42.06 96 ALA A C 1
ATOM 751 O O . ALA A 1 96 ? 10.667 28.866 9.513 1.00 42.06 96 ALA A O 1
ATOM 752 N N . THR A 1 97 ? 10.626 28.908 11.762 1.00 34.50 97 THR A N 1
ATOM 753 C CA . THR A 1 97 ? 12.043 29.186 11.935 1.00 34.50 97 THR A CA 1
ATOM 754 C C . THR A 1 97 ? 12.807 28.003 11.373 1.00 34.50 97 THR A C 1
ATOM 756 O O . THR A 1 97 ? 12.845 26.925 11.962 1.00 34.50 97 THR A O 1
ATOM 759 N N . TYR A 1 98 ? 13.351 28.226 10.186 1.00 38.88 98 TYR A N 1
ATOM 760 C CA . TYR A 1 98 ? 14.344 27.409 9.528 1.00 38.88 98 TYR A CA 1
ATOM 761 C C . TYR A 1 98 ? 15.504 27.199 10.508 1.00 38.88 98 TYR A C 1
ATOM 763 O O . TYR A 1 98 ? 16.270 28.124 10.776 1.00 38.88 98 TYR A O 1
ATOM 771 N N . TYR A 1 99 ? 15.574 26.011 11.107 1.00 39.97 99 TYR A N 1
ATOM 772 C CA . TYR A 1 99 ? 16.765 25.565 11.816 1.00 39.97 99 TYR A CA 1
ATOM 773 C C . TYR A 1 99 ? 17.799 25.177 10.755 1.00 39.97 99 TYR A C 1
ATOM 775 O O . TYR A 1 99 ? 17.831 24.036 10.302 1.00 39.97 99 TYR A O 1
ATOM 783 N N . ASP A 1 100 ? 18.597 26.155 10.332 1.00 46.50 100 ASP A N 1
ATOM 784 C CA . ASP A 1 100 ? 19.989 25.910 9.951 1.00 46.50 100 ASP A CA 1
ATOM 785 C C . ASP A 1 100 ? 20.863 26.206 11.177 1.00 46.50 100 ASP A C 1
ATOM 787 O O . ASP A 1 100 ? 20.494 27.042 12.000 1.00 46.50 100 ASP A O 1
ATOM 791 N N . GLU A 1 101 ? 22.021 25.548 11.241 1.00 44.97 101 GLU A N 1
ATOM 792 C CA . GLU A 1 101 ? 23.011 25.518 12.335 1.00 44.97 101 GLU A CA 1
ATOM 793 C C . GLU A 1 101 ? 22.791 24.435 13.407 1.00 44.97 101 GLU A C 1
ATOM 795 O O . GLU A 1 101 ? 22.470 24.712 14.558 1.00 44.97 101 GLU A O 1
ATOM 800 N N . ASP A 1 102 ? 23.089 23.181 13.052 1.00 37.97 102 ASP A N 1
ATOM 801 C CA . ASP A 1 102 ? 24.275 22.550 13.652 1.00 37.97 102 ASP A CA 1
ATOM 802 C C . ASP A 1 102 ? 24.832 21.456 12.724 1.00 37.97 102 ASP A C 1
ATOM 804 O O . ASP A 1 102 ? 24.295 20.356 12.575 1.00 37.97 102 ASP A O 1
ATOM 808 N N . GLU A 1 103 ? 25.929 21.812 12.066 1.00 50.25 103 GLU A N 1
ATOM 809 C CA . GLU A 1 103 ? 26.816 20.967 11.279 1.00 50.25 103 GLU A CA 1
ATOM 810 C C . GLU A 1 103 ? 27.541 19.997 12.232 1.00 50.25 103 GLU A C 1
ATOM 812 O O . GLU A 1 103 ? 28.687 20.205 12.616 1.00 50.25 103 GLU A O 1
ATOM 817 N N . ASN A 1 104 ? 26.856 18.936 12.666 1.00 39.66 104 ASN A N 1
ATOM 818 C CA . ASN A 1 104 ? 27.490 17.785 13.303 1.00 39.66 104 ASN A CA 1
ATOM 819 C C . ASN A 1 104 ? 27.099 16.514 12.550 1.00 39.66 104 ASN A C 1
ATOM 821 O O . ASN A 1 104 ? 26.043 15.919 12.747 1.00 39.66 104 ASN A O 1
ATOM 825 N N . GLU A 1 105 ? 28.004 16.148 11.651 1.00 47.50 105 GLU A N 1
ATOM 826 C CA . GLU A 1 105 ? 28.175 14.865 10.985 1.00 47.50 105 GLU A CA 1
ATOM 827 C C . GLU A 1 105 ? 28.021 13.711 11.999 1.00 47.50 105 GLU A C 1
ATOM 829 O O . GLU A 1 105 ? 28.962 13.333 12.695 1.00 47.50 105 GLU A O 1
ATOM 834 N N . VAL A 1 106 ? 26.814 13.155 12.136 1.00 50.19 106 VAL A N 1
ATOM 835 C CA . VAL A 1 106 ? 26.627 11.874 12.827 1.00 50.19 106 VAL A CA 1
ATOM 836 C C . VAL A 1 106 ? 26.680 10.797 11.756 1.00 50.19 106 VAL A C 1
ATOM 838 O O . VAL A 1 106 ? 25.660 10.420 11.177 1.00 50.19 106 VAL A O 1
ATOM 841 N N . GLU A 1 107 ? 27.891 10.334 11.443 1.00 52.69 107 GLU A N 1
ATOM 842 C CA . GLU A 1 107 ? 28.056 9.084 10.705 1.00 52.69 107 GLU A CA 1
ATOM 843 C C . GLU A 1 107 ? 27.280 7.977 11.444 1.00 52.69 107 GLU A C 1
ATOM 845 O O . GLU A 1 107 ? 27.420 7.839 12.666 1.00 52.69 107 GLU A O 1
ATOM 850 N N . PRO A 1 108 ? 26.444 7.177 10.760 1.00 52.25 108 PRO A N 1
ATOM 851 C CA . PRO A 1 108 ? 25.914 5.975 11.374 1.00 52.25 108 PRO A CA 1
ATOM 852 C C . PRO A 1 108 ? 27.082 5.009 11.597 1.00 52.25 108 PRO A C 1
ATOM 854 O O . PRO A 1 108 ? 27.625 4.458 10.641 1.00 52.25 108 PRO A O 1
ATOM 857 N N . ASP A 1 10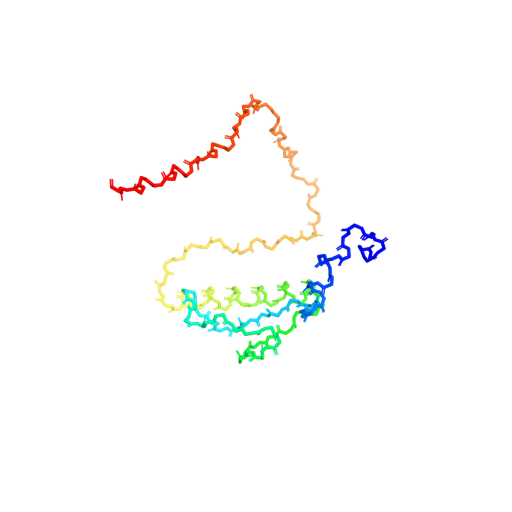9 ? 27.459 4.824 12.863 1.00 49.44 109 ASP A N 1
ATOM 858 C CA . ASP A 1 109 ? 28.447 3.846 13.321 1.00 49.44 109 ASP A CA 1
ATOM 859 C C . ASP A 1 109 ? 27.982 2.444 12.896 1.00 49.44 109 ASP A C 1
ATOM 861 O O . ASP A 1 109 ? 27.098 1.823 13.500 1.00 49.44 109 ASP A O 1
ATOM 865 N N . ILE A 1 110 ? 28.503 1.984 11.758 1.00 54.00 110 ILE A N 1
ATOM 866 C CA . ILE A 1 110 ? 28.221 0.667 11.203 1.00 54.00 110 ILE A CA 1
ATOM 867 C C . ILE A 1 110 ? 28.964 -0.314 12.103 1.00 54.00 110 ILE A C 1
ATOM 869 O O . ILE A 1 110 ? 30.149 -0.575 11.912 1.00 54.00 110 ILE A O 1
ATOM 873 N N . LEU A 1 111 ? 28.277 -0.827 13.124 1.00 47.00 111 LEU A N 1
ATOM 874 C CA . LEU A 1 111 ? 28.792 -1.894 13.974 1.00 47.00 111 LEU A CA 1
ATOM 875 C C . LEU A 1 111 ? 29.176 -3.082 13.084 1.00 47.00 111 LEU A C 1
ATOM 877 O O . LEU A 1 111 ? 28.322 -3.872 12.678 1.00 47.00 111 LEU A O 1
ATOM 881 N N . GLU A 1 112 ? 30.472 -3.201 12.784 1.00 47.91 112 GLU A N 1
ATOM 882 C CA . GLU A 1 112 ? 31.073 -4.400 12.221 1.00 47.91 112 GLU A CA 1
ATOM 883 C C . GLU A 1 112 ? 30.693 -5.564 13.134 1.00 47.91 112 GLU A C 1
ATOM 885 O O . GLU A 1 112 ? 31.175 -5.701 14.265 1.00 47.91 112 GLU A O 1
ATOM 890 N N . VAL A 1 113 ? 29.777 -6.401 12.650 1.00 52.97 113 VAL A N 1
ATOM 891 C CA . VAL A 1 113 ? 29.446 -7.672 13.278 1.00 52.97 113 VAL A CA 1
ATOM 892 C C . VAL A 1 113 ? 30.704 -8.522 13.177 1.00 52.97 113 VAL A C 1
ATOM 894 O O . VAL A 1 113 ? 30.975 -9.155 12.162 1.00 52.97 113 VAL A O 1
ATOM 897 N N . ARG A 1 114 ? 31.507 -8.462 14.238 1.00 48.41 114 ARG A N 1
ATOM 898 C CA . ARG A 1 114 ? 32.696 -9.271 14.468 1.00 48.41 114 ARG A CA 1
ATOM 899 C C . ARG A 1 114 ? 32.318 -10.729 14.209 1.00 48.41 114 ARG A C 1
ATOM 901 O O . ARG A 1 114 ? 31.566 -11.313 14.991 1.00 48.41 114 ARG A O 1
ATOM 908 N N . GLU A 1 115 ? 32.790 -11.282 13.092 1.00 51.97 115 GLU A N 1
ATOM 909 C CA . GLU A 1 115 ? 32.598 -12.692 12.768 1.00 51.97 115 GLU A CA 1
ATOM 910 C C . GLU A 1 115 ? 33.087 -13.527 13.951 1.00 51.97 115 GLU A C 1
ATOM 912 O O . GLU A 1 115 ? 34.227 -13.406 14.410 1.00 51.97 115 GLU A O 1
ATOM 917 N N . GLY A 1 116 ? 32.163 -14.316 14.497 1.00 46.53 116 GLY A N 1
ATOM 918 C CA . GLY A 1 116 ? 32.415 -15.177 15.633 1.00 46.53 116 GLY A CA 1
ATOM 919 C C . GLY A 1 116 ? 33.567 -16.133 15.351 1.00 46.53 116 GLY A C 1
ATOM 920 O O . GLY A 1 116 ? 33.633 -16.778 14.306 1.00 46.53 116 GLY A O 1
ATOM 921 N N . GLU A 1 117 ? 34.453 -16.231 16.336 1.00 45.78 117 GLU A N 1
ATOM 922 C CA . GLU A 1 117 ? 35.480 -17.253 16.470 1.00 45.78 117 GLU A CA 1
ATOM 923 C C . GLU A 1 117 ? 34.896 -18.655 16.229 1.00 45.78 117 GLU A C 1
ATOM 925 O O . GLU A 1 117 ? 34.279 -19.259 17.111 1.00 45.78 117 GLU A O 1
ATOM 930 N N . ASN A 1 118 ? 35.152 -19.219 15.049 1.00 46.97 118 ASN A N 1
ATOM 931 C CA . ASN A 1 118 ? 35.079 -20.660 14.862 1.00 46.97 118 ASN A CA 1
ATOM 932 C C . ASN A 1 118 ? 36.290 -21.282 15.564 1.00 46.97 118 ASN A C 1
ATOM 934 O O . ASN A 1 118 ? 37.394 -21.341 15.024 1.00 46.97 118 ASN A O 1
ATOM 938 N N . LYS A 1 119 ? 36.062 -21.722 16.805 1.00 44.81 119 LYS A N 1
ATOM 939 C CA . LYS A 1 119 ? 36.927 -22.665 17.519 1.00 44.81 119 LYS A CA 1
ATOM 940 C C . LYS A 1 119 ? 37.147 -23.899 16.644 1.00 44.81 119 LYS A C 1
ATOM 942 O O . LYS A 1 119 ? 36.179 -24.571 16.291 1.00 44.81 119 LYS A O 1
ATOM 947 N N . ASN A 1 120 ? 38.407 -24.213 16.368 1.00 45.44 120 ASN A N 1
ATOM 948 C CA . ASN A 1 120 ? 38.841 -25.531 15.925 1.00 45.44 120 ASN A CA 1
ATOM 949 C C . ASN A 1 120 ? 39.921 -26.047 16.872 1.00 45.44 120 ASN A C 1
ATOM 951 O O . ASN A 1 120 ? 40.814 -25.244 17.224 1.00 45.44 120 ASN A O 1
#

Sequence (120 aa):
VFEACPELRPAFDLLLERPDKLMLVTGEMWPTERPNLEVNSTVEGEVVMENVEHLGQYVFEMTNTRLEQLQARGGESATTAPETISEEADEDEAPATYYDEDENEVEPDILEVREGENKN

Secondary structure (DSSP, 8-state):
-GGG-TTTHHHHHHHHTS-SSEEEE-SPPSSP-PPPPPTTPPPTTEEEE-SHHHHHHHHHHHHHHHHHHHHHTT-------------S--TT----------------------------

pLDDT: mean 72.02, std 20.7, range [34.5, 95.62]